Protein AF-A0A1I3TGE4-F1 (afdb_monomer_lite)

pLDDT: mean 95.31, std 5.01, range [63.31, 98.31]

Foldseek 3Di:
DADQAAPLPPRDGDDPPDNHDPPCVVVSVQVCCVVPPVSDPQSVQVVVVHDPVRHPQVVCVVVVQKHAQPDPPGRDIGGPVVSVVVCVVVVD

Radius of gyration: 17.36 Å; chains: 1; bounding box: 43×34×34 Å

Sequence (92 aa):
MPTGTCWCGCGTEVGLGSFFSQGHDKIAEAALLAARYDNSVARLIAHHGFGPENGVREAAVEKGYWEACPEASCNYLGAPASIRVHRKKMQH

Organism: NCBI:txid324952

Secondary structure (DSSP, 8-state):
---SB-TTTT--B--TT-SSSTTHHHHHHHHHHHHHSTT-HHHHHHHTT-BTTB-HHHHHHHTTSSEE-SSTT---EE-HHHHHHHHHHHT-

Structure (mmCIF, N/CA/C/O backbone):
data_AF-A0A1I3TGE4-F1
#
_entry.id   AF-A0A1I3TGE4-F1
#
loop_
_atom_site.group_PDB
_atom_site.id
_atom_site.type_symbol
_atom_site.label_atom_id
_atom_site.label_alt_id
_atom_site.label_comp_id
_atom_site.label_asym_id
_atom_site.label_entity_id
_atom_site.label_seq_id
_atom_site.pdbx_PDB_ins_code
_atom_site.Cartn_x
_atom_site.Cartn_y
_atom_site.Cartn_z
_atom_site.occupancy
_atom_site.B_iso_or_equiv
_atom_site.auth_seq_id
_atom_site.auth_comp_id
_atom_site.auth_asym_id
_atom_site.auth_atom_id
_atom_site.pdbx_PDB_model_num
ATOM 1 N N . MET A 1 1 ? -15.933 8.560 -1.422 1.00 63.31 1 MET A N 1
ATOM 2 C CA . MET A 1 1 ? -16.199 9.926 -0.916 1.00 63.31 1 MET A CA 1
ATOM 3 C C . MET A 1 1 ? -15.808 9.985 0.556 1.00 63.31 1 MET A C 1
ATOM 5 O O . MET A 1 1 ? -16.243 9.087 1.269 1.00 63.31 1 MET A O 1
ATOM 9 N N . PRO A 1 2 ? -14.988 10.957 1.001 1.00 76.06 2 PRO A N 1
ATOM 10 C CA . PRO A 1 2 ? -14.691 11.166 2.421 1.00 76.06 2 PRO A CA 1
ATOM 11 C C . PRO A 1 2 ? -15.936 11.672 3.165 1.00 76.06 2 PRO A C 1
ATOM 13 O O . PRO A 1 2 ? -16.688 12.482 2.631 1.00 76.06 2 PRO A O 1
ATOM 16 N N . THR A 1 3 ? -16.171 11.164 4.377 1.00 78.38 3 THR A N 1
ATOM 17 C CA . THR A 1 3 ? -17.425 11.347 5.139 1.00 78.38 3 THR A CA 1
ATOM 18 C C . THR A 1 3 ? -17.371 12.474 6.174 1.00 78.38 3 THR A C 1
ATOM 20 O O . THR A 1 3 ? -18.356 12.702 6.864 1.00 78.38 3 THR A O 1
ATOM 23 N N . GLY A 1 4 ? -16.230 13.155 6.315 1.00 90.31 4 GLY A N 1
ATOM 24 C CA . GLY A 1 4 ? -15.980 14.110 7.405 1.00 90.31 4 GLY A CA 1
ATOM 25 C C . GLY A 1 4 ? -15.510 13.458 8.710 1.00 90.31 4 GLY A C 1
ATOM 26 O O . GLY A 1 4 ? -15.195 14.158 9.664 1.00 90.31 4 GLY A O 1
ATOM 27 N N . THR A 1 5 ? -15.384 12.129 8.750 1.00 94.88 5 THR A N 1
ATOM 28 C CA . THR A 1 5 ? -14.893 11.373 9.915 1.00 94.88 5 THR A CA 1
ATOM 29 C C . THR A 1 5 ? -13.723 10.483 9.520 1.00 94.88 5 THR A C 1
ATOM 31 O O . THR A 1 5 ? -13.677 9.974 8.401 1.00 94.88 5 THR A O 1
ATOM 34 N N . CYS A 1 6 ? -12.777 10.278 10.434 1.00 96.38 6 CYS A N 1
ATOM 35 C CA . CYS A 1 6 ? -11.589 9.470 10.209 1.00 96.38 6 CYS A CA 1
ATOM 36 C C . CYS A 1 6 ? -11.929 7.992 9.969 1.00 96.38 6 CYS A C 1
ATOM 38 O O . CYS A 1 6 ? -12.561 7.328 10.793 1.00 96.38 6 CYS A O 1
ATOM 40 N N . TRP A 1 7 ? -11.422 7.451 8.861 1.00 95.50 7 TRP A N 1
ATOM 41 C CA . TRP A 1 7 ? -11.671 6.073 8.433 1.00 95.50 7 TRP A CA 1
ATOM 42 C C . TRP A 1 7 ? -10.902 5.006 9.219 1.00 95.50 7 TRP A C 1
ATOM 44 O O . TRP A 1 7 ? -11.146 3.821 9.012 1.00 95.50 7 TRP A O 1
ATOM 54 N N . CYS A 1 8 ? -10.024 5.380 10.158 1.00 95.94 8 CYS A N 1
ATOM 55 C CA . CYS A 1 8 ? -9.478 4.401 11.104 1.00 95.94 8 CYS A CA 1
ATOM 56 C C . CYS A 1 8 ? -10.514 3.946 12.151 1.00 95.94 8 CYS A C 1
ATOM 58 O O . CYS A 1 8 ? -10.250 3.005 12.892 1.00 95.94 8 CYS A O 1
ATOM 60 N N . GLY A 1 9 ? -11.680 4.605 12.220 1.00 94.69 9 GLY A N 1
ATOM 61 C CA . GLY A 1 9 ? -12.772 4.251 13.129 1.00 94.69 9 GLY A CA 1
ATOM 62 C C . GLY A 1 9 ? -12.725 4.943 14.494 1.00 94.69 9 GLY A C 1
ATOM 63 O O . GLY A 1 9 ? -13.585 4.680 15.326 1.00 94.69 9 GLY A O 1
ATOM 64 N N . CYS A 1 10 ? -11.777 5.857 14.735 1.00 96.12 10 CYS A N 1
ATOM 65 C CA . CYS A 1 10 ? -11.657 6.566 16.018 1.00 96.12 10 CYS A CA 1
ATOM 66 C C . CYS A 1 10 ? -12.730 7.645 16.257 1.00 96.12 10 CYS A C 1
ATOM 68 O O . CYS A 1 10 ? -12.783 8.220 17.339 1.00 96.12 10 CYS A O 1
ATOM 70 N N . GLY A 1 11 ? -13.547 7.965 15.249 1.00 94.81 11 GLY A N 1
ATOM 71 C CA . GLY A 1 11 ? -14.595 8.988 15.339 1.00 94.81 11 GLY A CA 1
ATOM 72 C C . GLY A 1 11 ? -14.106 10.437 15.226 1.00 94.81 11 GLY A C 1
ATOM 73 O O . GLY A 1 11 ? -14.928 11.344 15.219 1.00 94.81 11 GLY A O 1
ATOM 74 N N . THR A 1 12 ? -12.797 10.681 15.101 1.00 95.81 12 THR A N 1
ATOM 75 C CA . THR A 1 12 ? -12.246 12.036 14.928 1.00 95.81 12 THR A CA 1
ATOM 76 C C . THR A 1 12 ? -12.747 12.670 13.632 1.00 95.81 12 THR A C 1
ATOM 78 O O . THR A 1 12 ? -12.695 12.039 12.575 1.00 95.81 12 THR A O 1
ATOM 81 N N . GLU A 1 13 ? -13.195 13.922 13.695 1.00 96.19 13 GLU A N 1
ATOM 82 C CA . GLU A 1 13 ? -13.551 14.694 12.503 1.00 96.19 13 GLU A CA 1
ATOM 83 C C . GLU A 1 13 ? -12.310 15.010 11.658 1.00 96.19 13 GLU A C 1
ATOM 85 O O . GLU A 1 13 ? -11.222 15.276 12.175 1.00 96.19 13 GLU A O 1
ATOM 90 N N . VAL A 1 14 ? -12.463 14.969 10.337 1.00 95.19 14 VAL A N 1
ATOM 91 C CA . VAL A 1 14 ? -11.391 15.266 9.380 1.00 95.19 14 VAL A CA 1
ATOM 92 C C . VAL A 1 14 ? -11.847 16.328 8.392 1.00 95.19 14 VAL A C 1
ATOM 94 O O . VAL A 1 14 ? -13.025 16.423 8.055 1.00 95.19 14 VAL A O 1
ATOM 97 N N . GLY A 1 15 ? -10.893 17.129 7.914 1.00 90.81 15 GLY A N 1
ATOM 98 C CA . GLY A 1 15 ? -11.170 18.174 6.933 1.00 90.81 15 GLY A CA 1
ATOM 99 C C . GLY A 1 15 ? -11.785 17.630 5.638 1.00 90.81 15 GLY A C 1
ATOM 100 O O . GLY A 1 15 ? -11.575 16.476 5.260 1.00 90.81 15 GLY A O 1
ATOM 101 N N . LEU A 1 16 ? -12.523 18.490 4.934 1.00 86.62 16 LEU A N 1
ATOM 102 C CA . LEU A 1 16 ? -13.081 18.195 3.612 1.00 86.62 16 LEU A CA 1
ATOM 103 C C . LEU A 1 16 ? -11.994 17.670 2.662 1.00 86.62 16 LEU A C 1
ATOM 105 O O . LEU A 1 16 ? -10.934 18.272 2.520 1.00 86.62 16 LEU A O 1
ATOM 109 N N . GLY A 1 17 ? -12.271 16.541 2.008 1.00 88.69 17 GLY A N 1
ATOM 110 C CA . GLY A 1 17 ? -11.325 15.882 1.101 1.00 88.69 17 GLY A CA 1
ATOM 111 C C . GLY A 1 17 ? -10.347 14.915 1.779 1.00 88.69 17 GLY A C 1
ATOM 112 O O . GLY A 1 17 ? -9.726 14.114 1.083 1.00 88.69 17 GLY A O 1
ATOM 113 N N . SER A 1 18 ? -10.253 14.917 3.110 1.00 92.88 18 SER A N 1
ATOM 114 C CA . SER A 1 18 ? -9.395 14.002 3.867 1.00 92.88 18 SER A CA 1
ATOM 115 C C . SER A 1 18 ? -10.155 12.756 4.321 1.00 92.88 18 SER A C 1
ATOM 117 O O . SER A 1 18 ? -11.312 12.825 4.728 1.00 92.88 18 SER A O 1
ATOM 119 N N . PHE A 1 19 ? -9.486 11.602 4.284 1.00 95.06 19 PHE A N 1
ATOM 120 C CA . PHE A 1 19 ? -10.023 10.326 4.784 1.00 95.06 19 PHE A CA 1
ATOM 121 C C . PHE A 1 19 ? -9.526 9.987 6.195 1.00 95.06 19 PHE A C 1
ATOM 123 O O . PHE A 1 19 ? -10.204 9.301 6.960 1.00 95.06 19 PHE A O 1
ATOM 130 N N . PHE A 1 20 ? -8.336 10.471 6.550 1.00 96.38 20 PHE A N 1
ATOM 131 C CA . PHE A 1 20 ? -7.657 10.143 7.797 1.00 96.38 20 PHE A CA 1
ATOM 132 C C . PHE A 1 20 ? -7.224 11.412 8.526 1.00 96.38 20 PHE A C 1
ATOM 134 O O . PHE A 1 20 ? -6.828 12.393 7.895 1.00 96.38 20 PHE A O 1
ATOM 141 N N . S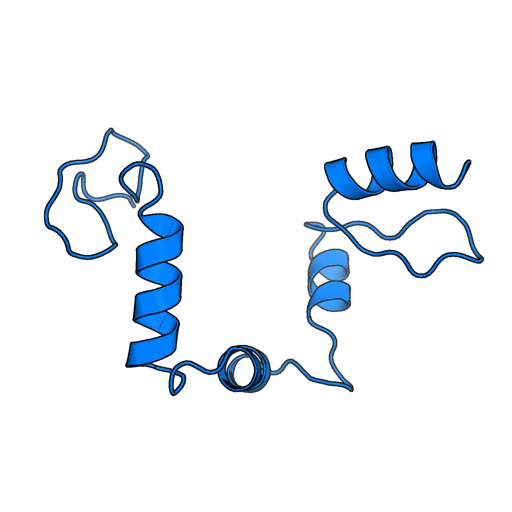ER A 1 21 ? -7.267 11.375 9.858 1.00 95.75 21 SER A N 1
ATOM 142 C CA . SER A 1 21 ? -6.499 12.304 10.686 1.00 95.75 21 SER A CA 1
ATOM 143 C C . SER A 1 21 ? -5.002 12.060 10.461 1.00 95.75 21 SER A C 1
ATOM 145 O O . SER A 1 21 ? -4.600 11.002 9.968 1.00 95.75 21 SER A O 1
ATOM 147 N N . GLN A 1 22 ? -4.160 13.035 10.798 1.00 94.56 22 GLN A N 1
ATOM 148 C CA . GLN A 1 22 ? -2.721 12.946 10.548 1.00 94.56 22 GLN A CA 1
ATOM 149 C C . GLN A 1 22 ? -2.116 11.668 11.164 1.00 94.56 22 GLN A C 1
ATOM 151 O O . GLN A 1 22 ? -2.228 11.440 12.364 1.00 94.56 22 GLN A O 1
ATOM 156 N N . GLY A 1 23 ? -1.485 10.832 10.330 1.00 93.88 23 GLY A N 1
ATOM 157 C CA . GLY A 1 23 ? -0.851 9.566 10.730 1.00 93.88 23 GLY A CA 1
ATOM 158 C C . GLY A 1 23 ? -1.807 8.387 10.962 1.00 93.88 23 GLY A C 1
ATOM 159 O O . GLY A 1 23 ? -1.354 7.273 11.225 1.00 93.88 23 GLY A O 1
ATOM 160 N N . HIS A 1 24 ? -3.125 8.592 10.862 1.00 97.44 24 HIS A N 1
ATOM 161 C CA . HIS A 1 24 ? -4.109 7.530 11.092 1.00 97.44 24 HIS A CA 1
ATOM 162 C C . HIS A 1 24 ? -4.264 6.573 9.904 1.00 97.44 24 HIS A C 1
ATOM 164 O O . HIS A 1 24 ? -4.854 5.508 10.064 1.00 97.44 24 HIS A O 1
ATOM 170 N N . ASP A 1 25 ? -3.722 6.909 8.735 1.00 97.12 25 ASP A N 1
ATOM 171 C CA . ASP A 1 25 ? -3.628 6.010 7.583 1.00 97.12 25 ASP A CA 1
ATOM 172 C C . ASP A 1 25 ? -2.813 4.756 7.932 1.00 97.12 25 ASP A C 1
ATOM 174 O O . ASP A 1 25 ? -3.249 3.636 7.672 1.00 97.12 25 ASP A O 1
ATOM 178 N N . LYS A 1 26 ? -1.682 4.927 8.627 1.00 97.12 26 LYS A N 1
ATOM 179 C CA . LYS A 1 26 ? -0.838 3.809 9.072 1.00 97.12 26 LYS A CA 1
ATOM 180 C C . LYS A 1 26 ? -1.442 3.009 10.213 1.00 97.12 26 LYS A C 1
ATOM 182 O O . LYS A 1 26 ? -1.289 1.790 10.246 1.00 97.12 26 LYS A O 1
ATOM 187 N N . ILE A 1 27 ? -2.184 3.665 11.103 1.00 97.12 27 ILE A N 1
ATOM 188 C CA . ILE A 1 27 ? -2.959 2.973 12.142 1.00 97.12 27 ILE A CA 1
ATOM 189 C C . ILE A 1 27 ? -4.043 2.107 11.492 1.00 97.12 27 ILE A C 1
ATOM 191 O O . ILE A 1 27 ? -4.185 0.938 11.843 1.00 97.12 27 ILE A O 1
ATOM 195 N N . ALA A 1 28 ? -4.776 2.653 10.518 1.00 97.75 28 ALA A N 1
ATOM 196 C CA . ALA A 1 28 ? -5.803 1.918 9.789 1.00 97.75 28 ALA A CA 1
ATOM 197 C C . ALA A 1 28 ? -5.216 0.738 8.995 1.00 97.75 28 ALA A C 1
ATOM 199 O O . ALA A 1 28 ? -5.782 -0.352 9.020 1.00 97.75 28 ALA A O 1
ATOM 200 N N . GLU A 1 29 ? -4.067 0.922 8.337 1.00 98.00 29 GLU A N 1
ATOM 201 C CA . GLU A 1 29 ? -3.349 -0.145 7.625 1.00 98.00 29 GLU A CA 1
ATOM 202 C C . GLU A 1 29 ? -2.937 -1.286 8.572 1.00 98.00 29 GLU A C 1
ATOM 204 O O . GLU A 1 29 ? -3.191 -2.457 8.281 1.00 98.00 29 GLU A O 1
ATOM 209 N N . ALA A 1 30 ? -2.374 -0.961 9.740 1.00 97.56 30 ALA A N 1
ATOM 210 C CA . ALA A 1 30 ? -2.004 -1.952 10.751 1.00 97.56 30 ALA A CA 1
ATOM 211 C C . ALA A 1 30 ? -3.230 -2.678 11.334 1.00 97.56 30 ALA A C 1
ATOM 213 O O . ALA A 1 30 ? -3.223 -3.902 11.472 1.00 97.56 30 ALA A O 1
ATOM 214 N N . ALA A 1 31 ? -4.311 -1.947 11.623 1.00 98.06 31 ALA A N 1
ATOM 215 C CA . ALA A 1 31 ? -5.564 -2.536 12.085 1.00 98.06 31 ALA A CA 1
ATOM 216 C C . ALA A 1 31 ? -6.174 -3.476 11.031 1.00 98.06 31 ALA A C 1
ATOM 218 O O . ALA A 1 31 ? -6.658 -4.554 11.373 1.00 98.06 31 ALA A O 1
ATOM 219 N N . LEU A 1 32 ? -6.100 -3.115 9.746 1.00 98.00 32 LEU A N 1
ATOM 220 C CA . LEU A 1 32 ? -6.532 -3.966 8.640 1.00 98.00 32 LEU A CA 1
ATOM 221 C C . LEU A 1 32 ? -5.702 -5.256 8.560 1.00 98.00 32 LEU A C 1
ATOM 223 O O . LEU A 1 32 ? -6.273 -6.337 8.405 1.00 98.00 32 LEU A O 1
ATOM 227 N N . LEU A 1 33 ? -4.374 -5.156 8.690 1.00 98.25 33 LEU A N 1
ATOM 228 C CA . LEU A 1 33 ? -3.476 -6.314 8.744 1.00 98.25 33 LEU A CA 1
ATOM 229 C C . LEU A 1 33 ? -3.854 -7.269 9.878 1.00 98.25 33 LEU A C 1
ATOM 231 O O . LEU A 1 33 ? -4.007 -8.468 9.638 1.00 98.25 33 LEU A O 1
ATOM 235 N N . ALA A 1 34 ? -4.063 -6.748 11.086 1.00 98.12 34 ALA A N 1
ATOM 236 C CA . ALA A 1 34 ? -4.471 -7.551 12.235 1.00 9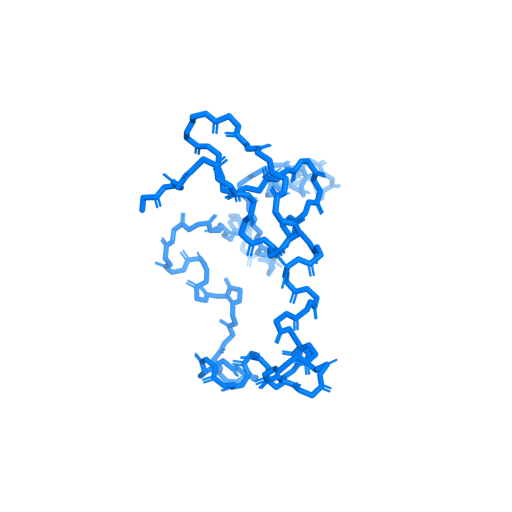8.12 34 ALA A CA 1
ATOM 237 C C . ALA A 1 34 ? -5.862 -8.181 12.046 1.00 98.12 34 ALA A C 1
ATOM 239 O O . ALA A 1 34 ? -6.040 -9.367 12.307 1.00 98.12 34 ALA A O 1
ATOM 240 N N . ALA A 1 35 ? -6.841 -7.417 11.554 1.00 97.94 35 ALA A N 1
ATOM 241 C CA . ALA A 1 35 ? -8.228 -7.865 11.449 1.00 97.94 35 ALA A CA 1
ATOM 242 C C . ALA A 1 35 ? -8.490 -8.854 10.300 1.00 97.94 35 ALA A C 1
ATOM 244 O O . ALA A 1 35 ? -9.486 -9.575 10.340 1.00 97.94 35 ALA A O 1
ATOM 245 N N . ARG A 1 36 ? -7.668 -8.849 9.239 1.00 98.06 36 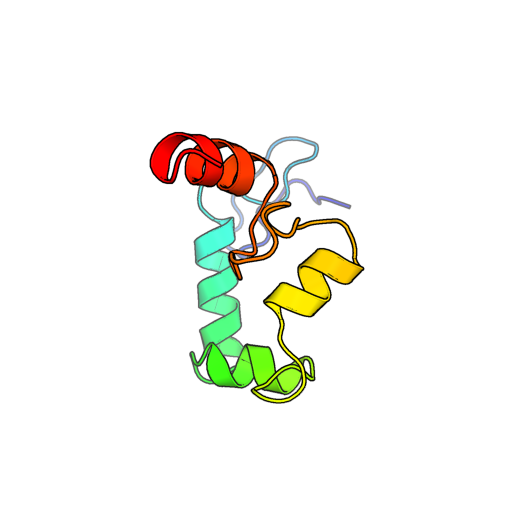ARG A N 1
ATOM 246 C CA . ARG A 1 36 ? -7.962 -9.589 7.992 1.00 98.06 36 ARG A CA 1
ATOM 247 C C . ARG A 1 36 ? -6.846 -10.495 7.500 1.00 98.06 36 ARG A C 1
ATOM 249 O O . ARG A 1 36 ? -7.117 -11.370 6.681 1.00 98.06 36 ARG A O 1
ATOM 256 N N . TYR A 1 37 ? -5.619 -10.292 7.965 1.00 98.19 37 TYR A N 1
ATOM 257 C CA . TYR A 1 37 ? -4.444 -10.949 7.397 1.00 98.19 37 TYR A CA 1
ATOM 258 C C . TYR A 1 37 ? -3.535 -11.566 8.462 1.00 98.19 37 TYR A C 1
ATOM 260 O O . TYR A 1 37 ? -2.351 -11.747 8.202 1.00 98.19 37 TYR A O 1
ATOM 268 N N . ASP A 1 38 ? -4.063 -11.893 9.646 1.00 97.31 38 ASP A N 1
ATOM 269 C CA . ASP A 1 38 ? -3.310 -12.497 10.758 1.00 97.31 38 ASP A CA 1
ATOM 270 C C . ASP A 1 38 ? -2.056 -11.691 11.135 1.00 97.31 38 ASP A C 1
ATOM 272 O O . ASP A 1 38 ? -1.010 -12.244 11.474 1.00 97.31 38 ASP A O 1
ATOM 276 N N . ASN A 1 39 ? -2.143 -10.362 11.006 1.00 97.38 39 ASN A N 1
ATOM 277 C CA . ASN A 1 39 ? -1.019 -9.446 11.182 1.00 97.38 39 ASN A CA 1
ATOM 278 C C . ASN A 1 39 ? 0.197 -9.766 10.277 1.00 97.38 39 ASN A C 1
ATOM 280 O O . ASN A 1 39 ? 1.340 -9.476 10.627 1.00 97.38 39 ASN A O 1
ATOM 284 N N . SER A 1 40 ? -0.037 -10.372 9.107 1.00 97.56 40 SER A N 1
ATOM 285 C CA . SER A 1 40 ? 0.990 -10.819 8.163 1.00 97.56 40 SER A CA 1
ATOM 286 C C . SER A 1 40 ? 0.900 -10.076 6.832 1.00 97.56 40 SER A C 1
ATOM 288 O O . SER A 1 40 ? -0.031 -10.254 6.044 1.00 97.56 40 SER A O 1
ATOM 290 N N . VAL A 1 41 ? 1.936 -9.288 6.530 1.00 97.25 41 VAL A N 1
ATOM 291 C CA . VAL A 1 41 ? 2.080 -8.627 5.222 1.00 97.25 41 VAL A CA 1
ATOM 292 C C . VAL A 1 41 ? 2.201 -9.660 4.103 1.00 97.25 41 VAL A C 1
ATOM 294 O O . VAL A 1 41 ? 1.617 -9.479 3.040 1.00 97.25 41 VAL A O 1
ATOM 297 N N . ALA A 1 42 ? 2.890 -10.781 4.339 1.00 97.50 42 ALA A N 1
ATOM 298 C CA . ALA A 1 42 ? 2.996 -11.847 3.346 1.00 97.50 42 ALA A CA 1
ATOM 299 C C . ALA A 1 42 ? 1.613 -12.405 2.970 1.00 97.50 42 ALA A C 1
ATOM 301 O O . ALA A 1 42 ? 1.337 -12.616 1.789 1.00 97.50 42 ALA A O 1
ATOM 302 N N . ARG A 1 43 ? 0.715 -12.570 3.954 1.00 97.62 43 ARG A N 1
ATOM 303 C CA . ARG A 1 43 ? -0.663 -13.012 3.708 1.00 97.62 43 ARG A CA 1
ATOM 304 C C . ARG A 1 43 ? -1.473 -11.969 2.942 1.00 97.62 43 ARG A C 1
ATOM 306 O O . ARG A 1 43 ? -2.213 -12.351 2.042 1.00 97.62 43 ARG A O 1
ATOM 313 N N . LEU A 1 44 ? -1.321 -10.680 3.256 1.00 97.94 44 LEU A N 1
ATOM 314 C CA . LEU A 1 44 ? -1.930 -9.589 2.484 1.00 97.94 44 LEU A CA 1
ATOM 315 C C . LEU A 1 44 ? -1.500 -9.650 1.011 1.00 97.94 44 LEU A C 1
ATOM 317 O O . LEU A 1 44 ? -2.350 -9.665 0.125 1.00 97.94 44 LEU A O 1
ATOM 321 N N . ILE A 1 45 ? -0.194 -9.714 0.753 1.00 97.94 45 ILE A N 1
ATOM 322 C CA . ILE A 1 45 ? 0.371 -9.753 -0.602 1.00 97.94 45 ILE A CA 1
ATOM 323 C C . ILE A 1 45 ? -0.148 -10.977 -1.370 1.00 97.94 45 ILE A C 1
ATOM 325 O O . ILE A 1 45 ? -0.689 -10.821 -2.464 1.00 97.94 45 ILE A O 1
ATOM 329 N N . ALA A 1 46 ? -0.092 -12.164 -0.758 1.00 97.88 46 ALA A N 1
ATOM 330 C CA . ALA A 1 46 ? -0.607 -13.397 -1.353 1.00 97.88 46 ALA A CA 1
ATOM 331 C C . ALA A 1 46 ? -2.119 -13.345 -1.627 1.00 97.88 46 ALA A C 1
ATOM 333 O O . ALA A 1 46 ? -2.570 -13.772 -2.687 1.00 97.88 46 ALA A O 1
ATOM 334 N N . HIS A 1 47 ? -2.909 -12.786 -0.704 1.00 97.81 47 HIS A N 1
ATOM 335 C CA . HIS A 1 47 ? -4.357 -12.638 -0.866 1.00 97.81 47 HIS A CA 1
ATOM 336 C C . HIS A 1 47 ? -4.727 -11.781 -2.086 1.00 97.81 47 HIS A C 1
ATOM 338 O O . HIS A 1 47 ? -5.738 -12.041 -2.732 1.00 97.81 47 HIS A O 1
ATOM 344 N N . HIS A 1 48 ? -3.914 -10.776 -2.425 1.00 97.19 48 HIS A N 1
ATOM 345 C CA . HIS A 1 48 ? -4.113 -9.936 -3.616 1.00 97.19 48 HIS A CA 1
ATOM 346 C C . HIS A 1 48 ? -3.460 -10.501 -4.885 1.00 97.19 48 HIS A C 1
ATOM 348 O O . HIS A 1 48 ? -3.354 -9.801 -5.887 1.00 97.19 48 HIS A O 1
ATOM 354 N N . GLY A 1 49 ? -3.054 -11.774 -4.863 1.00 97.75 49 GLY A N 1
ATOM 355 C CA . GLY A 1 49 ? -2.537 -12.490 -6.028 1.00 97.75 49 GLY A CA 1
ATOM 356 C C . GLY A 1 49 ? -1.060 -12.241 -6.325 1.00 97.75 49 GLY A C 1
ATOM 357 O O . GLY A 1 49 ? -0.583 -12.662 -7.376 1.00 97.75 49 GLY A O 1
ATOM 358 N N . PHE A 1 50 ? -0.330 -11.579 -5.428 1.00 98.31 50 PHE A N 1
ATOM 359 C CA . PHE A 1 50 ? 1.096 -11.312 -5.589 1.00 98.31 50 PHE A CA 1
ATOM 360 C C . PHE A 1 50 ? 1.954 -12.346 -4.852 1.00 98.31 50 PHE A C 1
ATOM 362 O O . PHE A 1 50 ? 1.531 -12.964 -3.877 1.00 98.31 50 PHE A O 1
ATOM 369 N N . GLY A 1 51 ? 3.196 -12.519 -5.291 1.00 96.94 51 GLY A N 1
ATOM 370 C CA . GLY A 1 51 ? 4.131 -13.487 -4.723 1.00 96.94 51 GLY A CA 1
ATOM 371 C C . GLY A 1 51 ? 5.463 -13.510 -5.473 1.00 96.94 51 GLY A C 1
ATOM 372 O O . GLY A 1 51 ? 5.729 -12.599 -6.253 1.00 96.94 51 GLY A O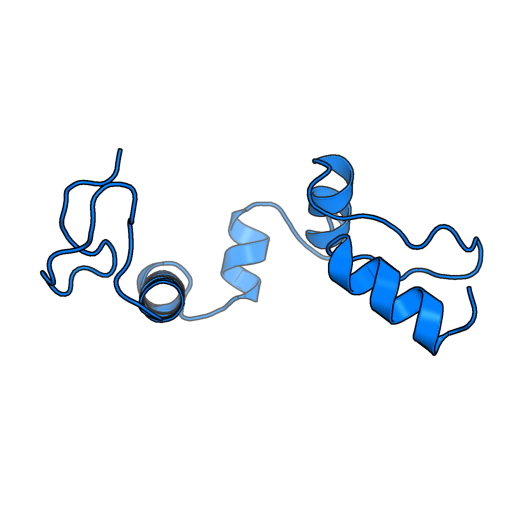 1
ATOM 373 N N . PRO A 1 52 ? 6.301 -14.540 -5.263 1.00 95.69 52 PRO A N 1
ATOM 374 C CA . PRO A 1 52 ? 7.599 -14.663 -5.934 1.00 95.69 52 PRO A CA 1
ATOM 375 C C . PRO A 1 52 ? 7.516 -14.622 -7.467 1.00 95.69 52 PRO A C 1
ATOM 377 O O . PRO A 1 52 ? 8.351 -13.990 -8.100 1.00 95.69 52 PRO A O 1
ATOM 380 N N . GLU A 1 53 ? 6.474 -15.229 -8.041 1.00 95.25 53 GLU A N 1
ATOM 381 C CA . GLU A 1 53 ? 6.250 -15.291 -9.496 1.00 95.25 53 GLU A CA 1
ATOM 382 C C . GLU A 1 53 ? 5.403 -14.121 -10.037 1.00 95.25 53 GLU A C 1
ATOM 384 O O . GLU A 1 53 ? 5.296 -13.938 -11.245 1.00 95.25 53 GLU A O 1
ATOM 389 N N . ASN A 1 54 ? 4.775 -13.329 -9.157 1.00 96.06 54 ASN A N 1
ATOM 390 C CA . ASN A 1 54 ? 3.953 -12.171 -9.523 1.00 96.06 54 ASN A CA 1
ATOM 391 C C . ASN A 1 54 ? 4.264 -11.006 -8.578 1.00 96.06 54 ASN A C 1
ATOM 393 O O . ASN A 1 54 ? 3.602 -10.808 -7.553 1.00 96.06 54 ASN A O 1
ATOM 397 N N . GLY A 1 55 ? 5.341 -10.287 -8.878 1.00 96.44 55 GLY A N 1
ATOM 398 C CA . GLY A 1 55 ? 5.913 -9.298 -7.979 1.00 96.44 55 GLY A CA 1
ATOM 399 C C . GLY A 1 55 ? 5.069 -8.025 -7.851 1.00 96.44 55 GLY A C 1
ATOM 400 O O . GLY A 1 55 ? 4.661 -7.400 -8.829 1.00 96.44 55 GLY A O 1
ATOM 401 N N . VAL A 1 56 ? 4.818 -7.600 -6.609 1.00 97.50 56 VAL A N 1
ATOM 402 C CA . VAL A 1 56 ? 3.983 -6.418 -6.321 1.00 97.50 56 VAL A CA 1
ATOM 403 C C . VAL A 1 56 ? 4.637 -5.094 -6.744 1.00 97.50 56 VAL A C 1
ATOM 405 O O . VAL A 1 56 ? 3.940 -4.114 -7.003 1.00 97.50 56 VAL A O 1
ATOM 408 N N . ARG A 1 57 ? 5.973 -5.038 -6.830 1.00 97.12 57 ARG A N 1
ATOM 409 C CA . ARG A 1 57 ? 6.697 -3.824 -7.255 1.00 97.12 57 ARG A CA 1
ATOM 410 C C . ARG A 1 57 ? 6.637 -3.666 -8.767 1.00 97.12 57 ARG A C 1
ATOM 412 O O . ARG A 1 57 ? 6.422 -2.568 -9.262 1.00 97.12 57 ARG A O 1
ATOM 419 N N . GLU A 1 58 ? 6.788 -4.772 -9.474 1.00 97.19 58 GLU A N 1
ATOM 420 C CA . GLU A 1 58 ? 6.680 -4.899 -10.918 1.00 97.19 58 GLU A CA 1
ATOM 421 C C . GLU A 1 58 ? 5.263 -4.506 -11.355 1.00 97.19 58 GLU A C 1
ATOM 423 O O . GLU A 1 58 ? 5.101 -3.611 -12.181 1.00 97.19 58 GLU A O 1
ATOM 428 N N . ALA A 1 59 ? 4.235 -5.026 -10.677 1.00 97.50 59 ALA A N 1
ATOM 429 C CA . ALA A 1 59 ? 2.852 -4.609 -10.895 1.00 97.50 59 ALA A CA 1
ATOM 430 C C . ALA A 1 59 ? 2.626 -3.101 -10.649 1.00 97.50 59 ALA A C 1
ATOM 432 O O . ALA A 1 59 ? 1.862 -2.458 -11.369 1.00 97.50 59 ALA A O 1
ATOM 433 N N . ALA A 1 60 ? 3.294 -2.498 -9.657 1.00 97.62 60 ALA A N 1
ATOM 434 C CA . ALA A 1 60 ? 3.209 -1.052 -9.426 1.00 97.62 60 ALA A CA 1
ATOM 435 C C . ALA A 1 60 ? 3.833 -0.230 -10.571 1.00 97.62 60 ALA A C 1
ATOM 437 O O . ALA A 1 60 ? 3.337 0.860 -10.877 1.00 97.62 60 ALA A O 1
ATOM 438 N N . VAL A 1 61 ? 4.883 -0.753 -11.215 1.00 97.81 61 VAL A N 1
ATOM 439 C CA . VAL A 1 61 ? 5.494 -0.161 -12.416 1.00 97.81 61 VAL A CA 1
ATOM 440 C C . VAL A 1 61 ? 4.568 -0.299 -13.621 1.00 97.81 61 VAL A C 1
ATOM 442 O O . VAL A 1 61 ? 4.307 0.689 -14.300 1.00 97.81 61 VAL A O 1
ATOM 445 N N . GLU A 1 62 ? 3.993 -1.480 -13.850 1.00 97.19 62 GLU A N 1
ATOM 446 C CA . GLU A 1 62 ? 3.036 -1.716 -14.943 1.00 97.19 62 GLU A CA 1
ATOM 447 C C . GLU A 1 62 ? 1.806 -0.800 -14.861 1.00 97.19 62 GLU A C 1
ATOM 449 O O . GLU A 1 62 ? 1.256 -0.381 -15.879 1.00 97.19 62 GLU A O 1
ATOM 454 N N . LYS A 1 63 ? 1.374 -0.456 -13.643 1.00 97.06 63 LYS A N 1
ATOM 455 C CA . LYS A 1 63 ? 0.278 0.493 -13.401 1.00 97.06 63 LYS A CA 1
ATOM 456 C C . LYS A 1 63 ? 0.695 1.966 -13.497 1.00 97.06 63 LYS A C 1
ATOM 458 O O . LYS A 1 63 ? -0.168 2.832 -13.378 1.00 97.06 63 LYS A O 1
ATOM 463 N N . GLY A 1 64 ? 1.979 2.257 -13.700 1.00 97.00 64 GLY A N 1
ATOM 464 C CA . GLY A 1 64 ? 2.511 3.612 -13.857 1.00 97.00 64 GLY A CA 1
ATOM 465 C C . GLY A 1 64 ? 2.632 4.416 -12.559 1.00 97.00 64 GLY A C 1
ATOM 466 O O . GLY A 1 64 ? 2.874 5.619 -12.611 1.00 97.00 64 GLY A O 1
ATOM 467 N N . TYR A 1 65 ? 2.462 3.789 -11.389 1.00 97.31 65 TYR A N 1
ATOM 468 C CA . TYR A 1 65 ? 2.670 4.462 -10.101 1.00 97.31 65 TYR A CA 1
ATOM 469 C C . TYR A 1 65 ? 4.146 4.488 -9.699 1.00 97.31 65 TYR A C 1
ATOM 471 O O . TYR A 1 65 ? 4.581 5.391 -8.979 1.00 97.31 65 TYR A O 1
ATOM 479 N N . TRP A 1 66 ? 4.895 3.463 -10.107 1.00 98.12 66 TRP A N 1
ATOM 480 C CA . TRP A 1 66 ? 6.332 3.322 -9.889 1.00 98.12 66 TRP A CA 1
ATOM 481 C C . TRP A 1 66 ? 7.070 3.310 -11.229 1.00 98.12 66 TRP A C 1
ATOM 483 O O . TRP A 1 66 ? 6.483 3.110 -12.287 1.00 98.12 66 TRP A O 1
ATOM 493 N N . GLU A 1 67 ? 8.377 3.513 -11.165 1.00 98.00 67 GLU A N 1
ATOM 494 C CA . GLU A 1 67 ? 9.286 3.541 -12.302 1.00 98.00 67 GLU A CA 1
ATOM 495 C C . GLU A 1 67 ? 10.427 2.542 -12.073 1.00 98.00 67 GLU A C 1
ATOM 497 O O . GLU A 1 67 ? 10.824 2.278 -10.931 1.00 98.00 67 GLU A O 1
ATOM 502 N N . ALA A 1 68 ? 10.968 2.004 -13.166 1.00 97.56 68 ALA A N 1
ATOM 503 C CA . ALA A 1 68 ? 12.251 1.313 -13.162 1.00 97.56 68 ALA A CA 1
ATOM 504 C C . ALA A 1 68 ? 13.389 2.326 -13.345 1.00 97.56 68 ALA A C 1
ATOM 506 O O . ALA A 1 68 ? 13.236 3.330 -14.044 1.00 97.56 68 ALA A O 1
ATOM 507 N N . CYS A 1 69 ? 14.548 2.067 -12.736 1.00 97.12 69 CYS A N 1
ATOM 508 C CA . CYS A 1 69 ? 15.753 2.819 -13.067 1.00 97.12 69 CYS A CA 1
ATOM 509 C C . CYS A 1 69 ? 16.067 2.654 -14.570 1.00 97.12 69 CYS A C 1
ATOM 511 O O . CYS A 1 69 ? 16.042 1.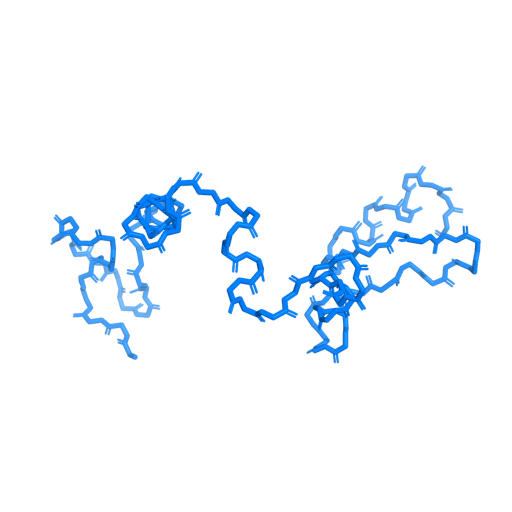527 -15.058 1.00 97.12 69 CYS A O 1
ATOM 513 N N . PRO A 1 70 ? 16.370 3.738 -15.310 1.00 95.06 70 PRO A N 1
ATOM 514 C CA . PRO A 1 70 ? 16.635 3.647 -16.748 1.00 95.06 70 PRO A CA 1
ATOM 515 C C . PRO A 1 70 ? 17.985 2.993 -17.092 1.00 95.06 70 PRO A C 1
ATOM 517 O O . PRO A 1 70 ? 18.215 2.660 -18.251 1.00 95.06 70 PRO A O 1
ATOM 520 N N . GLU A 1 71 ? 18.882 2.830 -16.116 1.00 96.31 71 GLU A N 1
ATOM 521 C CA . GLU A 1 71 ? 20.185 2.191 -16.310 1.00 96.31 71 GLU A CA 1
ATOM 522 C C . GLU A 1 71 ? 20.029 0.675 -16.489 1.00 96.31 71 GLU A C 1
ATOM 524 O O . GLU A 1 71 ? 19.496 -0.005 -15.611 1.00 96.31 71 GLU A O 1
ATOM 529 N N . ALA A 1 72 ? 20.533 0.131 -17.601 1.00 90.88 72 ALA A N 1
ATOM 530 C CA . ALA A 1 72 ? 20.270 -1.249 -18.022 1.00 90.88 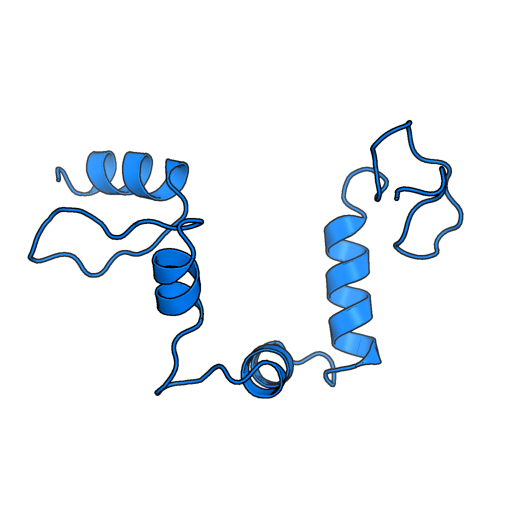72 ALA A CA 1
ATOM 531 C C . ALA A 1 72 ? 20.795 -2.312 -17.041 1.00 90.88 72 ALA A C 1
ATOM 533 O O . ALA A 1 72 ? 20.251 -3.412 -16.959 1.00 90.88 72 ALA A O 1
ATOM 534 N N . SER A 1 73 ? 21.847 -1.990 -16.287 1.00 93.56 73 SER A N 1
ATOM 535 C CA . SER A 1 73 ? 22.431 -2.878 -15.276 1.00 93.56 73 SER A CA 1
ATOM 536 C C . SER A 1 73 ? 21.757 -2.780 -13.897 1.00 93.56 73 SER A C 1
ATOM 538 O O . SER A 1 73 ? 22.155 -3.478 -12.963 1.00 93.56 73 SER A O 1
ATOM 540 N N . CYS A 1 74 ? 20.731 -1.935 -13.748 1.00 96.00 74 CYS A N 1
ATOM 541 C CA . CYS A 1 74 ? 20.080 -1.658 -12.475 1.00 96.00 74 CYS A CA 1
ATOM 542 C C . CYS A 1 74 ? 18.667 -2.249 -12.402 1.00 96.00 74 CYS A C 1
ATOM 544 O O . CYS A 1 74 ? 17.817 -1.983 -13.243 1.00 96.00 74 CYS A O 1
ATOM 546 N N . ASN A 1 75 ? 18.373 -2.985 -11.329 1.00 94.81 75 ASN A N 1
ATOM 547 C CA . ASN A 1 75 ? 17.053 -3.573 -11.072 1.00 94.81 75 ASN A CA 1
ATOM 548 C C . ASN A 1 75 ? 16.216 -2.785 -10.043 1.00 94.81 75 ASN A C 1
ATOM 550 O O . ASN A 1 75 ? 15.273 -3.322 -9.460 1.00 94.81 75 ASN A O 1
ATOM 554 N N . TYR A 1 76 ? 16.571 -1.527 -9.764 1.00 96.56 76 TYR A N 1
ATOM 555 C CA . TYR A 1 76 ? 15.867 -0.726 -8.766 1.00 96.56 76 TYR A CA 1
ATOM 556 C C . TYR A 1 76 ? 14.512 -0.241 -9.300 1.00 96.56 76 TYR A C 1
ATOM 558 O O . TYR A 1 76 ? 14.452 0.470 -10.303 1.00 96.56 76 TYR A O 1
ATOM 566 N N . LEU A 1 77 ? 13.439 -0.590 -8.585 1.00 98.00 77 LEU A N 1
ATOM 567 C CA . LEU A 1 77 ? 12.072 -0.128 -8.830 1.00 98.00 77 LEU A CA 1
ATOM 568 C C . LEU A 1 77 ? 11.613 0.746 -7.662 1.00 98.00 77 LEU A C 1
ATOM 570 O O . LEU A 1 77 ? 11.852 0.408 -6.497 1.00 98.00 77 LEU A O 1
ATOM 574 N N . GLY A 1 78 ? 10.927 1.848 -7.944 1.00 97.44 78 GLY A N 1
ATOM 575 C CA . GLY A 1 78 ? 10.458 2.743 -6.891 1.00 97.44 78 GLY A CA 1
ATOM 576 C C . GLY A 1 78 ? 9.521 3.832 -7.382 1.00 97.44 78 GLY A C 1
ATOM 577 O O . GLY A 1 78 ? 9.352 4.043 -8.577 1.00 97.44 78 GLY A O 1
ATOM 578 N N . ALA A 1 79 ? 8.945 4.581 -6.443 1.00 97.81 79 ALA A N 1
ATOM 579 C CA . ALA A 1 79 ? 8.238 5.813 -6.775 1.00 97.81 79 ALA A CA 1
ATOM 580 C C . ALA A 1 79 ? 9.176 6.810 -7.503 1.00 97.81 79 ALA A C 1
ATOM 582 O O . ALA A 1 79 ? 10.382 6.814 -7.223 1.00 97.81 79 ALA A O 1
ATOM 583 N N . PRO A 1 80 ? 8.655 7.729 -8.340 1.00 97.38 80 PRO A N 1
ATOM 584 C CA . PRO A 1 80 ? 9.480 8.651 -9.138 1.00 97.38 80 PRO A CA 1
ATOM 585 C C . PRO A 1 80 ? 10.487 9.472 -8.311 1.00 97.38 80 PRO A C 1
ATOM 587 O O . PRO A 1 80 ? 11.644 9.678 -8.689 1.00 97.38 80 PRO A O 1
ATOM 590 N N . ALA A 1 81 ? 10.080 9.913 -7.114 1.00 96.75 81 ALA A N 1
ATOM 591 C CA . ALA A 1 81 ? 10.970 10.617 -6.191 1.00 96.75 81 ALA A CA 1
ATOM 592 C C . ALA A 1 81 ? 12.136 9.732 -5.710 1.00 96.75 81 ALA A C 1
ATOM 594 O O . ALA A 1 81 ? 13.269 10.211 -5.611 1.00 96.75 81 ALA A O 1
ATOM 595 N N . SER A 1 82 ? 11.874 8.449 -5.455 1.00 96.44 82 SER A N 1
ATOM 596 C CA . SER A 1 82 ? 12.886 7.469 -5.058 1.00 96.44 82 SER A CA 1
ATOM 597 C C . SER A 1 82 ? 13.848 7.159 -6.203 1.00 96.44 82 SER A C 1
ATOM 599 O O . SER A 1 82 ? 15.050 7.114 -5.954 1.00 96.44 82 SER A O 1
ATOM 601 N N . ILE A 1 83 ? 13.367 7.040 -7.450 1.00 97.25 83 ILE A N 1
ATOM 602 C CA . ILE A 1 83 ? 14.230 6.874 -8.634 1.00 97.25 83 ILE A CA 1
ATOM 603 C C . ILE A 1 83 ? 15.197 8.048 -8.776 1.00 97.25 83 ILE A C 1
ATOM 605 O O . ILE A 1 83 ? 16.403 7.840 -8.907 1.00 97.25 83 ILE A O 1
ATOM 609 N N . ARG A 1 84 ? 14.711 9.291 -8.677 1.00 96.31 84 ARG A N 1
ATOM 610 C CA . ARG A 1 84 ? 15.572 10.484 -8.760 1.00 96.31 84 ARG A CA 1
ATOM 611 C C . ARG A 1 84 ? 16.681 10.475 -7.703 1.00 96.31 84 ARG A C 1
ATOM 613 O O . ARG A 1 84 ? 17.832 10.779 -8.010 1.00 96.31 84 ARG A O 1
ATOM 620 N N . VAL A 1 85 ? 16.344 10.134 -6.457 1.00 96.81 85 VAL A N 1
ATOM 621 C CA . VAL A 1 85 ? 17.325 10.046 -5.362 1.00 96.81 85 VAL A CA 1
ATOM 622 C C . VAL A 1 85 ? 18.301 8.893 -5.587 1.00 96.81 85 VAL A C 1
ATOM 624 O O . VAL A 1 85 ? 19.501 9.064 -5.375 1.00 96.81 85 VAL A O 1
ATOM 627 N N . HIS A 1 86 ? 17.802 7.738 -6.020 1.00 96.44 86 HIS A N 1
ATOM 628 C CA . HIS A 1 86 ? 18.604 6.561 -6.325 1.00 96.44 86 HIS A CA 1
ATOM 629 C C . HIS A 1 86 ? 19.649 6.865 -7.405 1.00 96.44 86 HIS A C 1
ATOM 631 O O . HIS A 1 86 ? 20.837 6.662 -7.165 1.00 96.44 86 HIS A O 1
ATOM 637 N N . ARG A 1 87 ? 19.232 7.450 -8.535 1.00 96.12 87 ARG A N 1
ATOM 638 C CA . ARG A 1 87 ? 20.122 7.823 -9.646 1.00 96.12 87 ARG A CA 1
ATOM 639 C C . ARG A 1 87 ? 21.246 8.752 -9.204 1.00 96.12 87 ARG A C 1
ATOM 641 O O . ARG A 1 87 ? 22.409 8.481 -9.470 1.00 96.12 87 ARG A O 1
ATOM 648 N N . LYS A 1 88 ? 20.923 9.777 -8.407 1.00 95.56 88 LYS A N 1
ATOM 649 C CA . LYS A 1 88 ? 21.932 10.683 -7.836 1.00 95.56 88 LYS A CA 1
ATOM 650 C C . LYS A 1 88 ? 22.960 9.953 -6.961 1.00 95.56 88 LYS A C 1
ATOM 652 O O . LYS A 1 88 ? 24.127 10.324 -6.973 1.00 95.56 88 LYS A O 1
ATOM 657 N N . LYS A 1 89 ? 22.532 8.961 -6.172 1.00 95.19 89 LYS A N 1
ATOM 658 C CA . LYS A 1 89 ? 23.420 8.203 -5.272 1.00 95.19 89 LYS A CA 1
ATOM 659 C C . LYS A 1 89 ? 24.298 7.200 -6.019 1.00 95.19 89 LYS A C 1
ATOM 661 O O . LYS A 1 89 ? 25.456 7.046 -5.653 1.00 95.19 89 LYS A O 1
ATOM 666 N N . MET A 1 90 ? 23.743 6.540 -7.034 1.00 93.62 90 MET A N 1
ATOM 667 C CA . MET A 1 90 ? 24.443 5.513 -7.812 1.00 93.62 90 MET A CA 1
ATOM 668 C C . MET A 1 90 ? 25.193 6.069 -9.027 1.00 93.62 90 MET A C 1
ATOM 670 O O . MET A 1 90 ? 25.976 5.346 -9.624 1.00 93.62 90 MET A O 1
ATOM 674 N N . GLN A 1 91 ? 25.002 7.355 -9.349 1.00 87.38 91 GLN A N 1
ATOM 675 C CA . GLN A 1 91 ? 25.574 8.028 -10.522 1.00 87.38 91 GLN A CA 1
ATOM 676 C C . GLN A 1 91 ? 25.086 7.417 -11.854 1.00 87.38 91 GLN A C 1
ATOM 678 O O . GLN A 1 91 ? 25.869 7.224 -12.779 1.00 87.38 91 GLN A O 1
ATOM 683 N N . HIS A 1 92 ? 23.775 7.145 -11.919 1.00 85.81 92 HIS A N 1
ATOM 684 C CA . HIS A 1 92 ? 23.004 6.805 -13.132 1.00 85.81 92 HIS A CA 1
ATOM 685 C C . HIS A 1 92 ? 22.202 8.025 -13.652 1.00 85.81 92 HIS A C 1
ATOM 687 O O . HIS A 1 92 ? 22.129 9.056 -12.947 1.00 85.81 92 HIS A O 1
#